Protein AF-A0A4V5N4L5-F1 (afdb_monomer_lite)

Sequence (127 aa):
MGGPNLEVFKFGMYILFPIGVMYYFGTNLDSRFAVPDFWPKEGMTHTIPFEKEDIREELERLRQRRLANRARRLELEASGVGTEVTVRQEEQERHPRPDILEQVRLVEPEKSLVAREAGKGWLGWLR

Radius of gyration: 34.21 Å; chains: 1; bounding box: 82×44×73 Å

Foldseek 3Di:
DPDPVVVVVVVCCVVCVVVVVCVVCVVPVCVVPDDPCPDPDPVNDPDDDPDPVVNVVVVVVVVVVVVVVVVVQVVCVVVVNQDPVNVVVVVCVVPPDPDPVVVPPDPDDPPPPPVVPVVPPPVVVPD

pLDDT: mean 76.45, std 12.76, range [51.75, 95.25]

Secondary structure (DSSP, 8-state):
---HHHHHHHHHHHHHHHHHHHHHHHTSHHHHH--TT-SPPGGGS-PPP-SHHHHHHHHHHHHHHHHHHHHHHHHHHHTT---HHHHHHHHHHHSPPPPHHHHT------TTSHHHHHHHHTGGGG-

Organism: NCBI:txid329885

Structure (mmCIF, N/CA/C/O backbone):
data_AF-A0A4V5N4L5-F1
#
_entry.id   AF-A0A4V5N4L5-F1
#
loop_
_atom_site.group_PDB
_atom_site.id
_atom_site.type_symbol
_atom_site.label_atom_id
_atom_site.label_alt_id
_atom_site.label_comp_id
_atom_site.label_asym_id
_atom_site.label_entity_id
_atom_site.label_seq_id
_atom_site.pdbx_PDB_ins_code
_atom_site.Cartn_x
_atom_site.Cartn_y
_atom_site.Cartn_z
_atom_site.occupancy
_atom_site.B_iso_or_equiv
_atom_site.auth_seq_id
_atom_site.auth_comp_id
_atom_site.auth_asym_id
_atom_site.auth_atom_id
_atom_site.pdbx_PDB_model_num
ATOM 1 N N . MET A 1 1 ? 43.220 0.645 -27.273 1.00 57.00 1 MET A N 1
ATOM 2 C CA . MET A 1 1 ? 42.036 1.475 -27.582 1.0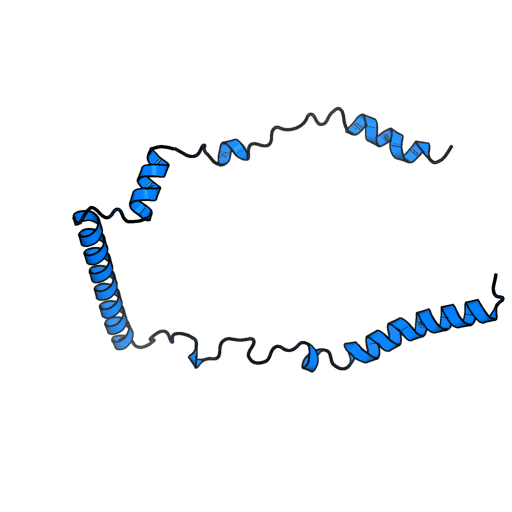0 57.00 1 MET A CA 1
ATOM 3 C C . MET A 1 1 ? 41.459 0.976 -28.894 1.00 57.00 1 MET A C 1
ATOM 5 O O . MET A 1 1 ? 42.134 1.089 -29.907 1.00 57.00 1 MET A O 1
ATOM 9 N N . GLY A 1 2 ? 40.302 0.306 -28.863 1.00 67.56 2 GLY A N 1
ATOM 10 C CA . GLY A 1 2 ? 39.626 -0.109 -30.095 1.00 67.56 2 GLY A CA 1
ATOM 11 C C . GLY A 1 2 ? 39.214 1.139 -30.868 1.00 67.56 2 GLY A C 1
ATOM 12 O O . GLY A 1 2 ? 38.668 2.051 -30.258 1.00 67.56 2 GLY A O 1
ATOM 13 N N . GLY A 1 3 ? 39.568 1.201 -32.151 1.00 80.38 3 GLY A N 1
ATOM 14 C CA . GLY A 1 3 ? 39.414 2.389 -32.992 1.00 80.38 3 GLY A CA 1
ATOM 15 C C . GLY A 1 3 ? 37.958 2.847 -33.197 1.00 80.38 3 GLY A C 1
ATOM 16 O O . GLY A 1 3 ? 37.046 2.300 -32.577 1.00 80.38 3 GLY A O 1
ATOM 17 N N . PRO A 1 4 ? 37.719 3.812 -34.103 1.00 80.19 4 PRO A N 1
ATOM 18 C CA . PRO A 1 4 ? 36.433 4.511 -34.264 1.00 80.19 4 PRO A CA 1
ATOM 19 C C . PRO A 1 4 ? 35.194 3.602 -34.390 1.00 80.19 4 PRO A C 1
ATOM 21 O O . PRO A 1 4 ? 34.110 3.959 -33.939 1.00 80.19 4 PRO A O 1
ATOM 24 N N . ASN A 1 5 ? 35.345 2.377 -34.900 1.00 82.06 5 ASN A N 1
ATOM 25 C CA . ASN A 1 5 ? 34.261 1.389 -34.975 1.00 82.06 5 ASN A CA 1
ATOM 26 C C . ASN A 1 5 ? 33.685 0.997 -33.598 1.00 82.06 5 ASN A C 1
ATOM 28 O O . ASN A 1 5 ? 32.496 0.702 -33.483 1.00 82.06 5 ASN A O 1
ATOM 32 N N . LEU A 1 6 ? 34.506 1.005 -32.542 1.00 86.31 6 LEU A N 1
ATOM 33 C CA . LEU A 1 6 ? 34.063 0.687 -31.182 1.00 86.31 6 LEU A CA 1
ATOM 34 C C . LEU A 1 6 ? 33.247 1.836 -30.569 1.00 86.31 6 LEU A C 1
ATOM 36 O O . LEU A 1 6 ? 32.329 1.597 -29.785 1.00 86.31 6 LEU A O 1
ATOM 40 N N . GLU A 1 7 ? 33.560 3.078 -30.941 1.00 87.31 7 GLU A N 1
ATOM 41 C CA . GLU A 1 7 ? 32.814 4.266 -30.516 1.00 87.31 7 GLU A CA 1
ATOM 42 C C . GLU A 1 7 ? 31.437 4.316 -31.180 1.00 87.31 7 GLU A C 1
ATOM 44 O O . GLU A 1 7 ? 30.444 4.565 -30.498 1.00 87.31 7 GLU A O 1
ATOM 49 N N . VAL A 1 8 ? 31.347 3.958 -32.464 1.00 86.69 8 VAL A N 1
ATOM 50 C CA . VAL A 1 8 ? 30.069 3.837 -33.187 1.00 86.69 8 VAL A CA 1
ATOM 51 C C . VAL A 1 8 ? 29.185 2.742 -32.584 1.00 86.69 8 VAL A C 1
ATOM 53 O O . VAL A 1 8 ? 27.986 2.951 -32.410 1.00 86.69 8 VAL A O 1
ATOM 56 N N . PHE A 1 9 ? 29.758 1.599 -32.193 1.00 89.25 9 PHE A N 1
ATOM 57 C CA . PHE A 1 9 ? 29.004 0.545 -31.508 1.00 89.25 9 PHE A CA 1
ATOM 58 C C . PHE A 1 9 ? 28.472 1.006 -30.143 1.00 89.25 9 PHE A C 1
ATOM 60 O O . PHE A 1 9 ? 27.295 0.815 -29.843 1.00 89.25 9 PHE A O 1
ATOM 67 N N . LYS A 1 10 ? 29.310 1.660 -29.326 1.00 86.50 10 LYS A N 1
ATOM 68 C CA . LYS A 1 10 ? 28.889 2.224 -28.032 1.00 86.50 10 LYS A CA 1
ATOM 69 C C . LYS A 1 10 ? 27.782 3.262 -28.197 1.00 86.50 10 LYS A C 1
ATOM 71 O O . LYS A 1 10 ? 26.803 3.228 -27.459 1.00 86.50 10 LYS A O 1
ATOM 76 N N . PHE A 1 11 ? 27.920 4.144 -29.182 1.00 89.56 11 PHE A N 1
ATOM 77 C CA . PHE A 1 11 ? 26.920 5.154 -29.505 1.00 89.56 11 PHE A CA 1
ATOM 78 C C . PHE A 1 11 ? 25.593 4.521 -29.942 1.00 89.56 11 PHE A C 1
ATOM 80 O O . PHE A 1 11 ? 24.539 4.873 -29.417 1.00 89.56 11 PHE A O 1
ATOM 87 N N . GLY A 1 12 ? 25.647 3.521 -30.827 1.00 90.81 12 GLY A N 1
ATOM 88 C CA . GLY A 1 12 ? 24.475 2.751 -31.239 1.00 90.81 12 GLY A CA 1
ATOM 89 C C . GLY A 1 12 ? 23.787 2.063 -30.061 1.00 90.81 12 GLY A C 1
ATOM 90 O O . GLY A 1 12 ? 22.571 2.156 -29.928 1.00 90.81 12 GLY A O 1
ATOM 91 N N . MET A 1 13 ? 24.552 1.451 -29.153 1.00 92.38 13 MET A N 1
ATOM 92 C CA . MET A 1 13 ? 24.015 0.836 -27.937 1.00 92.38 13 MET A CA 1
ATOM 93 C C . MET A 1 13 ? 23.353 1.857 -27.008 1.00 92.38 13 MET A C 1
ATOM 95 O O . MET A 1 13 ? 22.277 1.583 -26.487 1.00 92.38 13 MET A O 1
ATOM 99 N N . TYR A 1 14 ? 23.945 3.038 -26.821 1.00 90.88 14 TYR A N 1
ATOM 100 C CA . TYR A 1 14 ? 23.374 4.085 -25.966 1.00 90.88 14 TYR A CA 1
ATOM 101 C C . TYR A 1 14 ? 22.097 4.709 -26.522 1.00 90.88 14 TYR A C 1
ATOM 103 O O . TYR A 1 14 ? 21.301 5.214 -25.740 1.00 90.88 14 TYR A O 1
ATOM 111 N N . ILE A 1 15 ? 21.872 4.651 -27.834 1.00 91.12 15 ILE A N 1
ATOM 112 C CA . ILE A 1 15 ? 20.615 5.092 -28.450 1.00 91.12 15 ILE A CA 1
ATOM 113 C C . ILE A 1 15 ? 19.593 3.951 -28.474 1.00 91.12 15 ILE A C 1
ATOM 115 O O . ILE A 1 15 ? 18.439 4.140 -28.094 1.00 91.12 15 ILE A O 1
ATOM 119 N N . LEU A 1 16 ? 20.007 2.749 -28.882 1.00 92.44 16 LEU A N 1
ATOM 120 C CA . LEU A 1 16 ? 19.109 1.606 -29.039 1.00 92.44 16 LEU A CA 1
ATOM 121 C 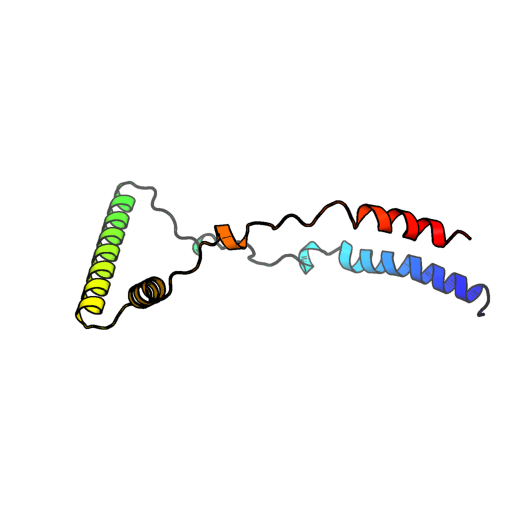C . LEU A 1 16 ? 18.602 1.076 -27.695 1.00 92.44 16 LEU A C 1
ATOM 123 O O . LEU A 1 16 ? 17.447 0.672 -27.603 1.00 92.44 16 LEU A O 1
ATOM 127 N N . PHE A 1 17 ? 19.431 1.095 -26.650 1.00 90.94 17 PHE A N 1
ATOM 128 C CA . PHE A 1 17 ? 19.056 0.618 -25.321 1.00 90.94 17 PHE A CA 1
ATOM 129 C C . PHE A 1 17 ? 17.858 1.381 -24.722 1.00 90.94 17 PHE A C 1
ATOM 131 O O . PHE A 1 17 ? 16.849 0.735 -24.436 1.00 90.94 17 PHE A O 1
ATOM 138 N N . PRO A 1 18 ? 17.881 2.723 -24.569 1.00 92.00 18 PRO A N 1
ATOM 139 C CA . PRO A 1 18 ? 16.741 3.448 -24.012 1.00 92.00 18 PRO A CA 1
ATOM 140 C C . PRO A 1 18 ? 15.504 3.376 -24.912 1.00 92.00 18 PRO A C 1
ATOM 142 O O . PRO A 1 18 ? 14.398 3.213 -24.402 1.00 92.00 18 PRO A O 1
ATOM 145 N N . ILE A 1 19 ? 15.669 3.423 -26.239 1.00 90.94 19 ILE A N 1
ATOM 146 C CA . ILE A 1 19 ? 14.545 3.313 -27.181 1.00 90.94 19 ILE A CA 1
ATOM 147 C C . ILE A 1 19 ? 13.901 1.924 -27.101 1.00 90.94 19 ILE A C 1
ATOM 149 O O . ILE A 1 19 ? 12.679 1.819 -27.059 1.00 90.94 19 ILE A O 1
ATOM 153 N N . GLY A 1 20 ? 14.700 0.858 -27.032 1.00 90.69 20 GLY A N 1
ATOM 154 C CA . GLY A 1 20 ? 14.215 -0.517 -26.927 1.00 90.69 20 GLY A CA 1
ATOM 155 C C . GLY A 1 20 ? 13.509 -0.794 -25.601 1.00 90.69 20 GLY A C 1
ATOM 156 O O . GLY A 1 20 ? 12.420 -1.365 -25.596 1.00 90.69 20 GLY A O 1
ATOM 157 N N . VAL A 1 21 ? 14.078 -0.332 -24.483 1.00 88.31 21 VAL A N 1
ATOM 158 C CA . VAL A 1 21 ? 13.445 -0.423 -23.155 1.00 88.31 21 VAL A CA 1
ATOM 159 C C . VAL A 1 21 ? 12.119 0.342 -23.144 1.00 88.31 21 VAL A C 1
ATOM 161 O O . VAL A 1 21 ? 11.109 -0.189 -22.684 1.00 88.31 21 VAL A O 1
ATOM 164 N N . MET A 1 22 ? 12.087 1.552 -23.709 1.00 87.94 22 MET A N 1
ATOM 165 C CA . MET A 1 22 ? 10.867 2.354 -23.801 1.00 87.94 22 MET A CA 1
ATOM 166 C C . MET A 1 22 ? 9.829 1.739 -24.744 1.00 87.94 22 MET A C 1
ATOM 168 O O . MET A 1 22 ? 8.644 1.796 -24.450 1.00 87.94 22 MET A O 1
ATOM 172 N N . TYR A 1 23 ? 10.232 1.114 -25.848 1.00 87.88 23 TYR A N 1
ATOM 173 C CA . TYR A 1 23 ? 9.303 0.427 -26.745 1.00 87.88 23 TYR A CA 1
ATOM 174 C C . TYR A 1 23 ? 8.691 -0.815 -26.083 1.00 87.88 23 TYR A C 1
ATOM 176 O O . TYR A 1 23 ? 7.479 -1.025 -26.158 1.00 87.88 23 TYR A O 1
ATOM 184 N N . TYR A 1 24 ? 9.516 -1.607 -25.391 1.00 84.88 24 TYR A N 1
ATOM 185 C CA . TYR A 1 24 ? 9.086 -2.834 -24.724 1.00 84.88 24 TYR A CA 1
ATOM 186 C C . TYR A 1 24 ? 8.169 -2.559 -23.528 1.00 84.88 24 TYR A C 1
ATOM 188 O O . TYR A 1 24 ? 7.112 -3.177 -23.411 1.00 84.88 24 TYR A O 1
ATOM 196 N N . PHE A 1 25 ? 8.546 -1.622 -22.653 1.00 82.56 25 PHE A N 1
ATOM 197 C CA . PHE A 1 25 ? 7.747 -1.307 -21.469 1.00 82.56 25 PHE A CA 1
ATOM 198 C C . PHE A 1 25 ? 6.698 -0.223 -21.723 1.00 82.56 25 PHE A C 1
ATOM 200 O O . PHE A 1 25 ? 5.600 -0.332 -21.200 1.00 82.56 25 PHE A O 1
ATOM 207 N N . GLY A 1 26 ? 6.984 0.796 -22.532 1.00 79.75 26 GLY A N 1
ATOM 208 C CA . GLY A 1 26 ? 6.134 1.983 -22.683 1.00 79.75 26 GLY A CA 1
ATOM 209 C C . GLY A 1 26 ? 4.869 1.786 -23.517 1.00 79.75 26 GLY A C 1
ATOM 210 O O . GLY A 1 26 ? 3.903 2.513 -23.316 1.00 79.75 26 GLY A O 1
ATOM 211 N N . THR A 1 27 ? 4.824 0.801 -24.417 1.00 78.69 27 THR A N 1
ATOM 212 C CA . THR A 1 27 ? 3.628 0.548 -25.250 1.00 78.69 27 THR A CA 1
ATOM 213 C C . THR A 1 27 ? 2.576 -0.315 -24.553 1.00 78.69 27 THR A C 1
ATOM 215 O O . THR A 1 27 ? 1.440 -0.382 -25.015 1.00 78.69 27 THR A O 1
ATOM 218 N N . ASN A 1 28 ? 2.931 -0.974 -23.443 1.00 74.69 28 ASN A N 1
ATOM 219 C CA . ASN A 1 28 ? 2.068 -1.949 -22.782 1.00 74.69 28 ASN A CA 1
ATOM 220 C C . ASN A 1 28 ? 2.174 -1.897 -21.246 1.00 74.69 28 ASN A C 1
ATOM 222 O O . ASN A 1 28 ? 2.259 -2.923 -20.572 1.00 74.69 28 ASN A O 1
ATOM 226 N N . LEU A 1 29 ? 2.205 -0.683 -20.688 1.00 74.00 29 LEU A N 1
ATOM 227 C CA . LEU A 1 29 ? 2.223 -0.479 -19.237 1.00 74.00 29 LEU A CA 1
ATOM 228 C C . LEU A 1 29 ? 0.906 -0.932 -18.597 1.00 74.00 29 LEU A C 1
ATOM 230 O O . LEU A 1 29 ? 0.921 -1.606 -17.573 1.00 74.00 29 LEU A O 1
ATOM 234 N N .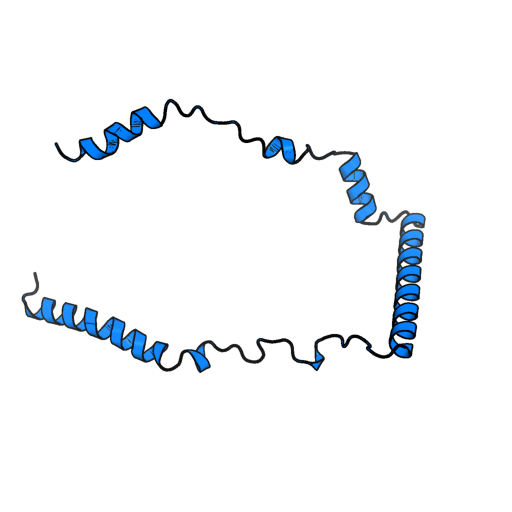 ASP A 1 30 ? -0.221 -0.599 -19.224 1.00 73.12 30 ASP A N 1
ATOM 235 C CA . ASP A 1 30 ? -1.545 -0.790 -18.634 1.00 73.12 30 ASP A CA 1
ATOM 236 C C . ASP A 1 30 ? -1.857 -2.274 -18.391 1.00 73.12 30 ASP A C 1
ATOM 238 O O . ASP A 1 30 ? -2.126 -2.665 -17.264 1.00 73.12 30 ASP A O 1
ATOM 242 N N . SER A 1 31 ? -1.676 -3.161 -19.379 1.00 76.12 31 SER A N 1
ATOM 243 C CA . SER A 1 31 ? -1.963 -4.593 -19.159 1.00 76.12 31 SER A CA 1
ATOM 244 C C . SER A 1 31 ? -0.930 -5.315 -18.282 1.00 76.12 31 SER A C 1
ATOM 246 O O . SER A 1 31 ? -1.225 -6.372 -17.725 1.00 76.12 31 SER A O 1
ATOM 248 N N . ARG A 1 32 ? 0.293 -4.777 -18.165 1.00 73.56 32 ARG A N 1
ATOM 249 C CA . ARG A 1 32 ? 1.378 -5.385 -17.376 1.00 73.56 32 ARG A CA 1
ATOM 250 C C . ARG A 1 32 ? 1.365 -4.948 -15.915 1.00 73.56 32 ARG A C 1
ATOM 252 O O . ARG A 1 32 ? 1.817 -5.716 -15.070 1.00 73.56 32 ARG A O 1
ATOM 259 N N . PHE A 1 33 ? 0.887 -3.738 -15.634 1.00 74.88 33 PHE A N 1
ATOM 260 C CA . PHE A 1 33 ? 0.897 -3.138 -14.299 1.00 74.88 33 PHE A CA 1
ATOM 261 C C . PHE A 1 33 ? -0.501 -2.910 -13.711 1.00 74.88 33 PHE A C 1
ATOM 263 O O . PHE A 1 33 ? -0.596 -2.597 -12.524 1.00 74.88 33 PHE A O 1
ATOM 270 N N . ALA A 1 34 ? -1.585 -3.092 -14.474 1.00 81.44 34 ALA A N 1
ATOM 271 C CA . ALA A 1 34 ? -2.925 -3.100 -13.902 1.00 81.44 34 ALA A CA 1
ATOM 272 C C . ALA A 1 34 ? -3.109 -4.333 -13.012 1.00 81.44 34 ALA A C 1
ATOM 274 O O . ALA A 1 34 ? -2.940 -5.477 -13.438 1.00 81.44 34 ALA A O 1
ATOM 275 N N . VAL A 1 35 ? -3.484 -4.089 -11.761 1.00 82.75 35 VAL A N 1
ATOM 276 C CA . VAL A 1 35 ? -3.894 -5.144 -10.839 1.00 82.75 35 VAL A CA 1
ATOM 277 C C . VAL A 1 35 ? -5.380 -5.417 -11.090 1.00 82.75 35 VAL A C 1
ATOM 279 O O . VAL A 1 35 ? -6.197 -4.519 -10.858 1.00 82.75 35 VAL A O 1
ATOM 282 N N . PRO A 1 36 ? -5.761 -6.616 -11.572 1.00 80.69 36 PRO A N 1
ATOM 283 C CA . PRO A 1 36 ? -7.170 -6.967 -11.681 1.00 80.69 36 PRO A CA 1
ATOM 284 C C . PRO A 1 36 ? -7.794 -6.961 -10.283 1.00 80.69 36 PRO A C 1
ATOM 286 O O . PRO A 1 36 ? -7.177 -7.426 -9.327 1.00 80.69 36 PRO A O 1
ATOM 289 N N . ASP A 1 37 ? -9.010 -6.424 -10.168 1.00 75.62 37 ASP A N 1
ATOM 290 C CA . ASP A 1 37 ? -9.738 -6.308 -8.898 1.00 75.62 37 ASP A CA 1
ATOM 291 C C . ASP A 1 37 ? -9.017 -5.470 -7.817 1.00 75.62 37 ASP A C 1
ATOM 293 O O . ASP A 1 37 ? -9.125 -5.757 -6.626 1.00 75.62 37 ASP A O 1
ATOM 297 N N . PHE A 1 38 ? -8.295 -4.412 -8.214 1.00 81.44 38 PHE A N 1
ATOM 298 C CA . PHE A 1 38 ? -7.633 -3.500 -7.268 1.00 81.44 38 PHE A CA 1
ATOM 299 C C . PHE A 1 38 ? -8.595 -2.908 -6.221 1.00 81.44 38 PHE A C 1
ATOM 301 O O . PHE A 1 38 ? -8.239 -2.769 -5.052 1.00 81.44 38 PHE A O 1
ATOM 308 N N . TRP A 1 39 ? -9.816 -2.560 -6.634 1.00 81.75 39 TRP A N 1
ATOM 309 C CA . TRP A 1 39 ? -10.829 -2.021 -5.732 1.00 81.75 39 TRP A CA 1
ATOM 310 C C . TRP A 1 39 ? -11.667 -3.146 -5.112 1.00 81.75 39 TRP A C 1
ATOM 312 O O . TRP A 1 39 ? -12.068 -4.068 -5.829 1.00 81.75 39 TRP A O 1
ATOM 322 N N . PRO A 1 40 ? -11.985 -3.069 -3.804 1.00 81.25 40 PRO A N 1
ATOM 323 C CA . PRO A 1 40 ? -12.928 -3.986 -3.180 1.00 81.25 40 PRO A CA 1
ATOM 324 C C . PRO A 1 40 ? -14.235 -4.006 -3.972 1.00 81.25 40 PRO A C 1
ATOM 326 O O . PRO A 1 40 ? -14.838 -2.963 -4.222 1.00 81.25 40 PRO A O 1
ATOM 329 N N . LYS A 1 41 ? -14.663 -5.201 -4.384 1.00 79.56 41 LYS A N 1
ATOM 330 C CA . LYS A 1 41 ? -15.919 -5.393 -5.119 1.00 79.56 41 LYS A CA 1
ATOM 331 C C . LYS A 1 41 ? -17.085 -4.886 -4.271 1.00 79.56 41 LYS A C 1
ATOM 333 O O . LYS A 1 41 ? -17.050 -5.009 -3.048 1.00 79.56 41 LYS A O 1
ATOM 338 N N . GLU A 1 42 ? -18.132 -4.370 -4.908 1.00 70.06 42 GLU A N 1
ATOM 339 C CA . GLU A 1 42 ? -19.280 -3.751 -4.223 1.00 70.06 42 GLU A CA 1
ATOM 340 C C . GLU A 1 42 ? -19.909 -4.664 -3.149 1.00 70.06 42 GLU A C 1
ATOM 342 O O . GLU A 1 42 ? -20.304 -4.185 -2.092 1.00 70.06 42 GLU A O 1
ATOM 347 N N . GLY A 1 43 ? -19.893 -5.988 -3.354 1.00 71.56 43 GLY A N 1
ATOM 348 C CA . GLY A 1 43 ? -20.386 -6.979 -2.384 1.00 71.56 43 GLY A CA 1
ATOM 349 C C . GLY A 1 43 ? -19.452 -7.307 -1.207 1.00 71.56 43 GLY A C 1
ATOM 350 O O . GLY A 1 43 ? -19.841 -8.071 -0.329 1.00 71.56 43 GLY A O 1
ATOM 351 N N . MET A 1 44 ? -18.228 -6.770 -1.177 1.00 67.44 44 MET A N 1
ATOM 352 C CA . MET A 1 44 ? -17.271 -6.938 -0.068 1.00 67.44 44 MET A CA 1
ATOM 353 C C . MET A 1 44 ? -17.373 -5.811 0.966 1.00 67.44 44 MET A C 1
ATOM 355 O O . MET A 1 44 ? -16.764 -5.891 2.034 1.00 67.44 44 MET A O 1
ATOM 359 N N . THR A 1 45 ? -18.128 -4.756 0.656 1.00 70.62 45 THR A N 1
ATOM 360 C CA . THR A 1 45 ? -18.345 -3.632 1.564 1.00 70.62 45 THR A CA 1
ATOM 361 C C . THR A 1 45 ? -19.645 -3.850 2.324 1.00 70.62 45 THR A C 1
ATOM 363 O O . THR A 1 45 ? -20.675 -4.161 1.733 1.00 70.62 45 THR A O 1
ATOM 366 N N . HIS A 1 46 ? -19.620 -3.666 3.644 1.00 72.25 46 HIS A N 1
ATOM 367 C CA . HIS A 1 46 ? -20.851 -3.630 4.428 1.00 72.25 46 HIS A CA 1
ATOM 368 C C . HIS A 1 46 ? -21.736 -2.477 3.941 1.00 72.25 46 HIS A C 1
ATOM 370 O O . HIS A 1 46 ? -21.362 -1.311 4.065 1.00 72.25 46 HIS A O 1
ATOM 376 N N . THR A 1 47 ? -22.907 -2.798 3.392 1.00 72.06 47 THR A N 1
ATOM 377 C CA . THR A 1 47 ? -23.906 -1.795 3.024 1.00 72.06 47 THR A CA 1
ATOM 378 C C . THR A 1 47 ? -24.459 -1.165 4.297 1.00 72.06 47 THR A C 1
ATOM 380 O O . THR A 1 47 ? -24.915 -1.863 5.202 1.00 72.06 47 THR A O 1
ATOM 383 N N . ILE A 1 48 ? -24.384 0.159 4.387 1.00 79.19 48 ILE A N 1
ATOM 384 C CA . ILE A 1 48 ? -24.965 0.900 5.504 1.00 79.19 48 ILE A CA 1
ATOM 385 C C . ILE A 1 48 ? -26.488 0.910 5.298 1.00 79.19 48 ILE A C 1
ATOM 387 O O . ILE A 1 48 ? -26.922 1.243 4.195 1.00 79.19 48 ILE A O 1
ATOM 391 N N . PRO A 1 49 ? -27.305 0.539 6.303 1.00 80.19 49 PRO A N 1
ATOM 392 C CA . PRO A 1 49 ? -28.755 0.634 6.183 1.00 80.19 49 PRO A CA 1
ATOM 393 C C . PRO A 1 49 ? -29.165 2.105 6.047 1.00 80.19 49 PRO A C 1
ATOM 395 O O . PRO A 1 49 ? -28.730 2.947 6.836 1.00 80.19 49 PRO A O 1
ATOM 398 N N . PHE A 1 50 ? -29.982 2.416 5.041 1.00 81.38 50 PHE A N 1
ATOM 399 C CA . PHE A 1 50 ? -30.460 3.779 4.776 1.00 81.38 50 PHE A CA 1
ATOM 400 C C . PHE A 1 50 ? -31.882 4.018 5.300 1.00 81.38 50 PHE A C 1
ATOM 402 O O . PHE A 1 50 ? -32.217 5.152 5.645 1.00 81.38 50 PHE A O 1
ATOM 409 N N . GLU A 1 51 ? -32.692 2.963 5.415 1.00 89.81 51 GLU A N 1
ATOM 410 C CA . GLU A 1 51 ? -34.059 3.043 5.929 1.00 89.81 51 GLU A CA 1
ATOM 411 C C . GLU A 1 51 ? -34.086 3.137 7.458 1.00 89.81 51 GLU A C 1
ATOM 413 O O . GLU A 1 51 ? -33.258 2.563 8.173 1.00 89.81 51 GLU A O 1
ATOM 418 N N . LYS A 1 52 ? -35.056 3.881 7.993 1.00 88.00 52 LYS A N 1
ATOM 419 C CA . LYS A 1 52 ? -35.130 4.193 9.427 1.00 88.00 52 LYS A CA 1
ATOM 420 C C . LYS A 1 52 ? -35.373 2.947 10.281 1.00 88.00 52 LYS A C 1
ATOM 422 O O . LYS A 1 52 ? -34.862 2.861 11.399 1.00 88.00 52 LYS A O 1
ATOM 427 N N . GLU A 1 53 ? -36.174 2.019 9.780 1.00 88.94 53 GLU A N 1
ATOM 428 C CA . GLU A 1 53 ? -36.506 0.750 10.420 1.00 88.94 53 GLU A CA 1
ATOM 429 C C . GLU A 1 53 ? -35.259 -0.140 10.521 1.00 88.94 53 GLU A C 1
ATOM 431 O O . GLU A 1 53 ? -34.898 -0.546 11.628 1.00 88.94 53 GLU A O 1
ATOM 436 N N . ASP A 1 54 ? -34.532 -0.312 9.415 1.00 85.75 54 ASP A N 1
ATOM 437 C CA . ASP A 1 54 ? -33.289 -1.091 9.347 1.00 85.75 54 ASP A CA 1
ATOM 438 C C . ASP A 1 54 ? -32.202 -0.513 10.267 1.00 85.75 54 ASP A C 1
ATOM 440 O O . ASP A 1 54 ? -31.499 -1.241 10.972 1.00 85.75 54 ASP A O 1
ATOM 444 N N . ILE A 1 55 ? -32.090 0.820 10.329 1.00 89.19 55 ILE A N 1
ATOM 445 C CA . ILE A 1 55 ? -31.160 1.505 11.239 1.00 89.19 55 ILE A CA 1
ATOM 446 C C . ILE A 1 55 ? -31.485 1.177 12.699 1.00 89.19 55 ILE A C 1
ATOM 448 O O . ILE A 1 55 ? -30.574 1.010 13.514 1.00 89.19 55 ILE A O 1
ATOM 452 N N . ARG A 1 56 ? -32.770 1.105 13.066 1.00 92.06 56 ARG A N 1
ATOM 453 C CA . ARG A 1 56 ? -33.179 0.785 14.441 1.00 92.06 56 ARG A CA 1
ATOM 454 C C . ARG A 1 56 ? -32.850 -0.657 14.797 1.00 92.06 56 ARG A C 1
ATOM 456 O O . ARG A 1 56 ? -32.312 -0.878 15.881 1.00 92.06 56 ARG A O 1
ATOM 463 N N . GLU A 1 57 ? -33.130 -1.596 13.902 1.00 91.94 57 GLU A N 1
ATOM 464 C CA . GLU A 1 57 ? -32.810 -3.011 14.097 1.00 91.94 57 GLU A CA 1
ATOM 465 C C . GLU A 1 57 ? -31.297 -3.218 14.253 1.00 91.94 57 GLU A C 1
ATOM 467 O O . GLU A 1 57 ? -30.835 -3.821 15.227 1.00 91.94 57 GLU A O 1
ATOM 472 N N . GLU A 1 58 ? -30.502 -2.622 13.364 1.00 89.00 58 GLU A N 1
ATOM 473 C CA . GLU A 1 58 ? -29.044 -2.705 13.422 1.00 89.00 58 GLU A CA 1
ATOM 474 C C . GLU A 1 58 ? -28.493 -2.036 14.695 1.00 89.00 58 GLU A C 1
ATOM 476 O O . GLU A 1 58 ? -27.570 -2.546 15.338 1.00 89.00 58 GLU A O 1
ATOM 481 N N . LEU A 1 59 ? -29.096 -0.930 15.143 1.00 91.00 59 LEU A N 1
ATOM 482 C CA . LEU A 1 59 ? -28.732 -0.274 16.400 1.00 91.00 59 LEU A CA 1
ATOM 483 C C . LEU A 1 59 ? -29.040 -1.150 17.622 1.00 91.00 59 LEU A C 1
ATOM 485 O O . LEU A 1 59 ? -28.245 -1.190 18.566 1.00 91.00 59 LEU A O 1
ATOM 489 N N . GLU A 1 60 ? -30.171 -1.850 17.626 1.00 93.88 60 GLU A N 1
ATOM 490 C CA . GLU A 1 60 ? -30.528 -2.810 18.673 1.00 93.88 60 GLU A CA 1
ATOM 491 C C . GLU A 1 60 ? -29.556 -3.996 18.689 1.00 93.88 60 GLU A C 1
ATOM 493 O O . GLU A 1 60 ? -29.009 -4.317 19.753 1.00 93.88 60 GLU A O 1
ATOM 498 N N . ARG A 1 61 ? -29.220 -4.551 17.519 1.00 92.62 61 ARG A N 1
ATOM 499 C CA . ARG A 1 61 ? -28.194 -5.593 17.353 1.00 92.62 61 ARG A CA 1
ATOM 500 C C . ARG A 1 61 ? -26.839 -5.152 17.915 1.00 92.62 61 ARG A C 1
ATOM 502 O O . ARG A 1 61 ? -26.190 -5.888 18.667 1.00 92.62 61 ARG A O 1
ATOM 509 N N . LEU A 1 62 ? -26.410 -3.926 17.611 1.00 91.69 62 LEU A N 1
ATOM 510 C CA . LEU A 1 62 ? -25.153 -3.360 18.112 1.00 91.69 62 LEU A CA 1
ATOM 511 C C . LEU A 1 62 ? -25.181 -3.115 19.627 1.00 91.69 62 LEU A C 1
ATOM 513 O O . LEU A 1 62 ? -24.173 -3.353 20.302 1.00 91.69 62 LEU A O 1
ATOM 517 N N . ARG A 1 63 ? -26.313 -2.673 20.189 1.00 94.19 63 ARG A N 1
ATOM 518 C CA . ARG A 1 63 ? -26.486 -2.524 21.645 1.00 94.19 63 ARG A CA 1
ATOM 519 C C . ARG A 1 63 ? -26.379 -3.868 22.355 1.00 94.19 63 ARG A C 1
ATOM 521 O O . ARG A 1 63 ? -25.631 -3.967 23.327 1.00 94.19 63 ARG A O 1
ATOM 528 N N . GLN A 1 64 ? -27.051 -4.901 21.851 1.00 95.25 64 GLN A N 1
ATOM 529 C CA . GLN A 1 64 ? -26.969 -6.256 22.401 1.00 95.25 64 GLN A CA 1
ATOM 530 C C . GLN A 1 64 ? -25.534 -6.789 22.352 1.00 95.25 64 GLN A C 1
ATOM 532 O O . GLN A 1 64 ? -25.017 -7.253 23.368 1.00 95.25 64 GLN A O 1
ATOM 537 N N . ARG A 1 65 ? -24.839 -6.626 21.218 1.00 94.06 65 ARG A N 1
ATOM 538 C CA . ARG A 1 65 ? -23.427 -7.020 21.081 1.00 94.06 65 ARG A CA 1
ATOM 539 C C . ARG A 1 65 ? -22.523 -6.294 22.079 1.00 94.06 65 ARG A C 1
ATOM 541 O O . ARG A 1 65 ? -21.631 -6.910 22.660 1.00 94.06 65 ARG A O 1
ATOM 548 N N . ARG A 1 66 ? -22.749 -4.996 22.312 1.00 94.31 66 ARG A N 1
ATOM 549 C CA . ARG A 1 66 ? -22.013 -4.216 23.323 1.00 94.31 66 ARG A CA 1
ATOM 550 C C . ARG A 1 66 ? -22.259 -4.727 24.738 1.00 94.31 66 ARG A C 1
ATOM 552 O O . ARG A 1 66 ? -21.297 -4.872 25.488 1.00 94.31 66 ARG A O 1
ATOM 559 N N . LEU A 1 67 ? -23.512 -5.004 25.097 1.00 95.12 67 LEU A N 1
ATOM 560 C CA . LEU A 1 67 ? -23.864 -5.539 26.413 1.00 95.12 67 LEU A CA 1
ATOM 561 C C . LEU A 1 67 ? -23.263 -6.932 26.630 1.00 95.12 67 LEU A C 1
ATOM 563 O O . LEU A 1 67 ? -22.653 -7.154 27.670 1.00 95.12 67 LEU A O 1
ATOM 567 N N . ALA A 1 68 ? -23.336 -7.818 25.634 1.00 94.12 68 ALA A N 1
ATOM 568 C CA . ALA A 1 68 ? -22.733 -9.149 25.690 1.00 94.12 68 ALA A CA 1
ATOM 569 C C . ALA A 1 68 ? -21.205 -9.084 25.848 1.00 94.12 68 ALA A C 1
ATOM 571 O O . ALA A 1 68 ? -20.638 -9.750 26.709 1.00 94.12 68 ALA A O 1
ATOM 572 N N . ASN A 1 69 ? -20.530 -8.226 25.076 1.00 92.12 69 ASN A N 1
ATOM 573 C CA . ASN A 1 69 ? -19.088 -8.018 25.215 1.00 92.12 69 ASN A CA 1
ATOM 574 C C . ASN A 1 69 ? -18.721 -7.454 26.593 1.00 92.12 69 ASN A C 1
ATOM 576 O O . ASN A 1 69 ? -17.706 -7.845 27.163 1.00 92.12 69 ASN A O 1
ATOM 580 N N . ARG A 1 70 ? -19.533 -6.539 27.139 1.00 90.88 70 ARG A N 1
ATOM 581 C CA . ARG A 1 70 ? -19.329 -6.000 28.488 1.00 90.88 70 ARG A CA 1
ATOM 582 C C . ARG A 1 70 ? -19.517 -7.075 29.556 1.00 90.88 70 ARG A C 1
ATOM 584 O O . ARG A 1 70 ? -18.674 -7.166 30.438 1.00 90.88 70 ARG A O 1
ATOM 591 N N . ALA A 1 71 ? -20.572 -7.881 29.464 1.00 92.50 71 ALA A N 1
ATOM 592 C CA . ALA A 1 71 ? -20.811 -8.994 30.379 1.00 92.50 71 ALA A CA 1
ATOM 593 C C . ALA A 1 71 ? -19.640 -9.984 30.347 1.00 92.50 71 ALA A C 1
ATOM 595 O O . ALA A 1 71 ? -19.059 -10.265 31.388 1.00 92.50 71 ALA A O 1
ATOM 596 N N . ARG A 1 72 ? -19.191 -10.380 29.148 1.00 89.44 72 ARG A N 1
ATOM 597 C CA . ARG A 1 72 ? -18.026 -11.256 28.970 1.00 89.44 72 ARG A CA 1
ATOM 598 C C . ARG A 1 72 ? -16.753 -10.681 29.595 1.00 89.44 72 ARG A C 1
ATOM 600 O O . ARG A 1 72 ? -15.977 -11.424 30.179 1.00 89.44 72 ARG A O 1
ATOM 607 N N . ARG A 1 73 ? -16.521 -9.369 29.478 1.00 86.44 73 ARG A N 1
ATOM 608 C CA . ARG A 1 73 ? -15.381 -8.705 30.134 1.00 86.44 73 ARG A CA 1
ATOM 609 C C . ARG A 1 73 ? -15.480 -8.780 31.656 1.00 86.44 73 ARG A C 1
ATOM 611 O O . ARG A 1 73 ? -14.509 -9.166 32.289 1.00 86.44 73 ARG A O 1
ATOM 618 N N . LEU A 1 74 ? -16.649 -8.476 32.219 1.00 88.88 74 LEU A N 1
ATOM 619 C CA . LEU A 1 74 ? -16.880 -8.536 33.666 1.00 88.88 74 LEU A CA 1
ATOM 620 C C . LEU A 1 74 ? -16.762 -9.965 34.215 1.00 88.88 74 LEU A C 1
ATOM 622 O O . LEU A 1 74 ? -16.227 -10.154 35.299 1.00 88.88 74 LEU A O 1
ATOM 626 N N . GLU A 1 75 ? -17.225 -10.973 33.472 1.00 88.50 75 GLU A N 1
ATOM 627 C CA . GLU A 1 75 ? -17.063 -12.388 33.831 1.00 88.50 75 GLU A CA 1
ATOM 628 C C . GLU A 1 75 ? -15.589 -12.809 33.840 1.00 88.50 75 GLU A C 1
ATOM 630 O O . GLU A 1 75 ? -15.150 -13.478 34.773 1.00 88.50 75 GLU A O 1
ATOM 635 N N . LEU A 1 76 ? -14.807 -12.387 32.839 1.00 85.94 76 LEU A N 1
ATOM 636 C CA . LEU A 1 76 ? -13.366 -12.653 32.790 1.00 85.94 76 LEU A CA 1
ATOM 637 C C . LEU A 1 76 ? -12.638 -11.983 33.964 1.00 85.94 76 LEU A C 1
ATOM 639 O O . LEU A 1 76 ? -11.877 -12.651 34.664 1.00 85.94 76 LEU A O 1
ATOM 643 N N . GLU A 1 77 ? -12.950 -10.714 34.235 1.00 81.62 77 GLU A N 1
ATOM 644 C CA . GLU A 1 77 ? -12.434 -9.962 35.387 1.00 81.62 77 GLU A CA 1
ATOM 645 C C . GLU A 1 77 ? -12.808 -10.645 36.720 1.00 81.62 77 GLU A C 1
ATOM 647 O O . GLU A 1 77 ? -11.951 -10.814 37.586 1.00 81.62 77 GLU A O 1
ATOM 652 N N . ALA A 1 78 ? -14.048 -11.129 36.868 1.00 83.94 78 ALA A N 1
ATOM 653 C CA . ALA A 1 78 ? -14.508 -11.850 38.059 1.00 83.94 78 ALA A CA 1
ATOM 654 C C . ALA A 1 78 ? -13.871 -13.241 38.215 1.00 83.94 78 ALA A C 1
ATOM 656 O O . ALA A 1 78 ? -13.660 -13.700 39.335 1.00 83.94 78 ALA A O 1
ATOM 657 N N . SER A 1 79 ? -13.537 -13.911 37.108 1.00 82.88 79 SER A N 1
ATOM 658 C CA . SER A 1 79 ? -12.844 -15.207 37.114 1.00 82.88 79 SER A CA 1
ATOM 659 C C . SER A 1 79 ? -11.346 -15.110 37.443 1.00 82.88 79 SER A C 1
ATOM 661 O O . SER A 1 79 ? -10.657 -16.128 37.471 1.00 82.88 79 SER A O 1
ATOM 663 N N . GLY A 1 80 ? -10.827 -13.900 37.690 1.00 71.94 80 GLY A N 1
ATOM 664 C CA . GLY A 1 80 ? -9.417 -13.660 38.007 1.00 71.94 80 GLY A CA 1
ATOM 665 C C . GLY A 1 80 ? -8.481 -13.778 36.801 1.00 71.94 80 GLY A C 1
ATOM 666 O O . GLY A 1 80 ? -7.265 -13.674 36.952 1.00 71.94 80 GLY A O 1
ATOM 667 N N . VAL A 1 81 ? -9.027 -13.967 35.596 1.00 72.06 81 VAL A N 1
ATOM 668 C CA . VAL A 1 81 ? -8.269 -13.911 34.347 1.00 72.06 81 VAL A CA 1
ATOM 669 C C . VAL A 1 81 ? -8.195 -12.447 33.931 1.00 72.06 81 VAL A C 1
ATOM 671 O O . VAL A 1 81 ? -9.089 -11.924 33.262 1.00 72.06 81 VAL A O 1
ATOM 674 N N . GLY A 1 82 ? -7.132 -11.767 34.365 1.00 62.81 82 GLY A N 1
ATOM 675 C CA . GLY A 1 82 ? -6.837 -10.404 33.932 1.00 62.81 82 GLY A CA 1
ATOM 676 C C . GLY A 1 82 ? -6.876 -10.322 32.405 1.00 62.81 82 GLY A C 1
ATOM 677 O O . GLY A 1 82 ? -6.207 -11.086 31.710 1.00 62.81 82 GLY A O 1
ATOM 678 N N . THR A 1 83 ? -7.689 -9.416 31.865 1.00 64.19 83 THR A N 1
ATOM 679 C CA . THR A 1 83 ? -7.684 -9.143 30.424 1.00 64.19 83 THR A CA 1
ATOM 680 C C . THR A 1 83 ? -6.332 -8.514 30.070 1.00 64.19 83 THR A C 1
ATOM 682 O O . THR A 1 83 ? -5.807 -7.729 30.850 1.00 64.19 83 THR A O 1
ATOM 685 N N . GLU A 1 84 ? -5.762 -8.778 28.891 1.00 65.88 84 GLU A N 1
ATOM 686 C CA . GLU A 1 84 ? -4.459 -8.202 28.486 1.00 65.88 84 GLU A CA 1
ATOM 687 C C . GLU A 1 84 ? -4.374 -6.674 28.681 1.00 65.88 84 GLU A C 1
ATOM 689 O O . GLU A 1 84 ? -3.312 -6.135 28.975 1.00 65.88 84 GLU A O 1
ATOM 694 N N . VAL A 1 85 ? -5.506 -5.971 28.552 1.00 66.75 85 VAL A N 1
ATOM 695 C CA . VAL A 1 85 ? -5.625 -4.526 28.792 1.00 66.75 85 VAL A CA 1
ATOM 696 C C . VAL A 1 85 ? -5.491 -4.167 30.272 1.00 66.75 85 VAL A C 1
ATOM 698 O O . VAL A 1 85 ? -4.793 -3.207 30.576 1.00 66.75 85 VAL A O 1
ATOM 701 N N . THR A 1 86 ? -6.121 -4.915 31.185 1.00 68.56 86 THR A N 1
ATOM 702 C CA . THR A 1 86 ? -5.998 -4.665 32.631 1.00 68.56 86 THR A CA 1
ATOM 703 C C . THR A 1 86 ? -4.590 -5.008 33.107 1.00 68.56 86 THR A C 1
ATOM 705 O O . THR A 1 86 ? -3.988 -4.215 33.817 1.00 68.56 86 THR A O 1
ATOM 708 N N . VAL A 1 87 ? -4.007 -6.103 32.605 1.00 68.44 87 VAL A N 1
ATOM 709 C CA . VAL A 1 87 ? -2.611 -6.481 32.887 1.00 68.44 87 VAL A CA 1
ATOM 710 C C . VAL A 1 87 ? -1.635 -5.419 32.370 1.00 68.44 87 VAL A C 1
ATOM 712 O O . VAL A 1 87 ? -0.762 -4.975 33.108 1.00 68.44 87 VAL A O 1
ATOM 715 N N . ARG A 1 88 ? -1.808 -4.941 31.129 1.00 70.44 88 ARG A N 1
ATOM 716 C CA . ARG A 1 88 ? -0.979 -3.866 30.559 1.00 70.44 88 ARG A CA 1
ATOM 717 C C . ARG A 1 88 ? -1.127 -2.557 31.332 1.00 70.44 88 ARG A C 1
ATOM 719 O O . ARG A 1 88 ? -0.146 -1.838 31.480 1.00 70.44 88 ARG A O 1
ATOM 726 N N . GLN A 1 89 ? -2.333 -2.232 31.792 1.00 69.12 89 GLN A N 1
ATOM 727 C CA . GLN A 1 89 ? -2.584 -1.028 32.578 1.00 69.12 89 GLN A CA 1
ATOM 728 C C . GLN A 1 89 ? -1.900 -1.116 33.950 1.00 69.12 89 GLN A C 1
ATOM 730 O O . GLN A 1 89 ? -1.181 -0.191 34.312 1.00 69.12 89 GLN A O 1
ATOM 735 N N . GLU A 1 90 ? -2.010 -2.250 34.646 1.00 71.06 90 GLU A N 1
ATOM 736 C CA . GLU A 1 90 ? -1.289 -2.524 35.899 1.00 71.06 90 GLU A CA 1
ATOM 737 C C . GLU A 1 90 ? 0.241 -2.492 35.711 1.00 71.06 90 GLU A C 1
ATOM 739 O O . GLU A 1 90 ? 0.971 -1.941 36.535 1.00 71.06 90 GLU A O 1
ATOM 744 N N . GLU A 1 91 ? 0.762 -3.047 34.612 1.00 72.19 91 GLU A N 1
ATOM 745 C CA . GLU A 1 91 ? 2.188 -2.967 34.261 1.00 72.19 91 GLU A CA 1
ATOM 746 C C . GLU A 1 91 ? 2.645 -1.532 33.984 1.00 72.19 91 GLU A C 1
ATOM 748 O O . GLU A 1 91 ? 3.751 -1.153 34.369 1.00 72.19 91 GLU A O 1
ATOM 753 N N . GLN A 1 92 ? 1.798 -0.728 33.344 1.00 71.81 92 GLN A N 1
ATOM 754 C CA . GLN A 1 92 ? 2.078 0.666 33.011 1.00 71.81 92 GLN A CA 1
ATOM 755 C C . GLN A 1 92 ? 1.958 1.595 34.229 1.00 71.81 92 GLN A C 1
ATOM 757 O O . GLN A 1 92 ? 2.686 2.580 34.309 1.00 71.81 92 GLN A O 1
ATOM 762 N N . GLU A 1 93 ? 1.108 1.260 35.203 1.00 70.88 93 GLU A N 1
ATOM 763 C CA . GLU A 1 93 ? 1.064 1.900 36.524 1.00 70.88 93 GLU A CA 1
ATOM 764 C C . GLU A 1 93 ? 2.294 1.538 37.371 1.00 70.88 93 GLU A C 1
ATOM 766 O O . GLU A 1 93 ? 2.849 2.402 38.049 1.00 70.88 93 GLU A O 1
ATOM 771 N N . ARG A 1 94 ? 2.779 0.287 37.292 1.00 74.44 94 ARG A N 1
ATOM 772 C CA . ARG A 1 94 ? 4.039 -0.134 37.939 1.00 74.44 94 ARG A CA 1
ATOM 773 C C . ARG A 1 94 ? 5.279 0.492 37.302 1.00 74.44 94 ARG A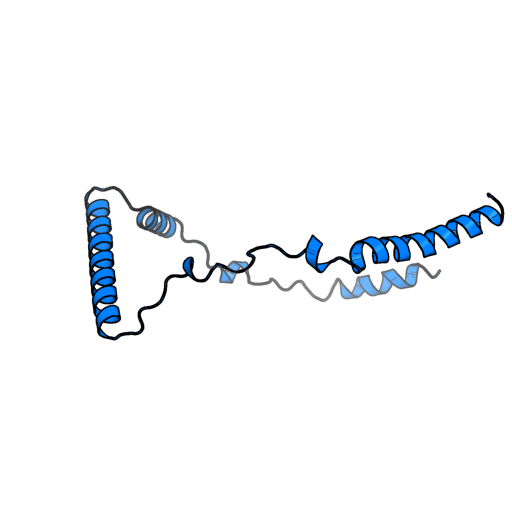 C 1
ATOM 775 O O . ARG A 1 94 ? 6.247 0.779 38.004 1.00 74.44 94 ARG A O 1
ATOM 782 N N . HIS A 1 95 ? 5.258 0.693 35.988 1.00 75.25 95 HI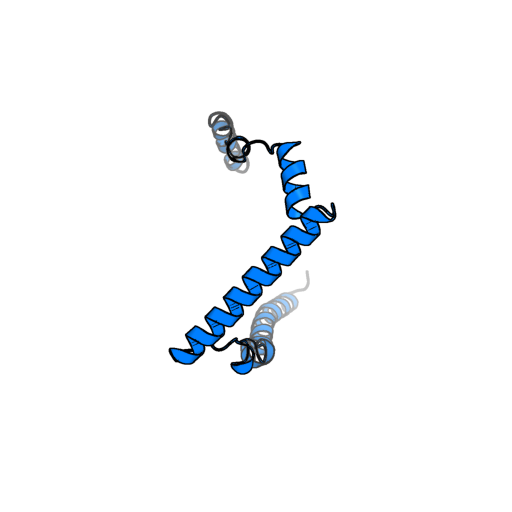S A N 1
ATOM 783 C CA . HIS A 1 95 ? 6.348 1.286 35.220 1.00 75.25 95 HIS A CA 1
ATOM 784 C C . HIS A 1 95 ? 5.825 2.460 34.385 1.00 75.25 95 HIS A C 1
ATOM 786 O O . HIS A 1 95 ? 5.607 2.305 33.176 1.00 75.25 95 HIS A O 1
ATOM 792 N N . PRO A 1 96 ? 5.632 3.641 35.006 1.00 70.62 96 PRO A N 1
ATOM 793 C CA . PRO A 1 96 ? 5.222 4.825 34.270 1.00 70.62 96 PRO A CA 1
ATOM 794 C C . PRO A 1 96 ? 6.278 5.125 33.206 1.00 70.62 96 PRO A C 1
ATOM 796 O O . PRO A 1 96 ? 7.468 5.264 33.500 1.00 70.62 96 PRO A O 1
ATOM 799 N N . ARG A 1 97 ? 5.851 5.181 31.940 1.00 67.75 97 ARG A N 1
ATOM 800 C CA . ARG A 1 97 ? 6.736 5.627 30.863 1.00 67.75 97 ARG A CA 1
ATOM 801 C C . ARG A 1 97 ? 7.069 7.101 31.109 1.00 67.75 97 ARG A C 1
ATOM 803 O O . ARG A 1 97 ? 6.141 7.857 31.388 1.00 67.75 97 ARG A O 1
ATOM 810 N N . PRO A 1 98 ? 8.343 7.514 30.998 1.00 67.94 98 PRO A N 1
ATOM 811 C CA . PRO A 1 98 ? 8.682 8.930 31.052 1.00 67.94 98 PRO A CA 1
ATOM 812 C C . PRO A 1 98 ? 7.935 9.669 29.937 1.00 67.94 98 PRO A C 1
ATOM 814 O O . PRO A 1 98 ? 7.748 9.119 28.844 1.00 67.94 98 PRO A O 1
ATOM 817 N N . ASP A 1 99 ? 7.476 10.884 30.231 1.00 71.12 99 ASP A N 1
ATOM 818 C CA . ASP A 1 99 ? 6.681 11.685 29.306 1.00 71.12 99 ASP A CA 1
ATOM 819 C C . ASP A 1 99 ? 7.414 11.837 27.970 1.00 71.12 99 ASP A C 1
ATOM 821 O O . ASP A 1 99 ? 8.549 12.308 27.894 1.00 71.12 99 ASP A O 1
ATOM 825 N N . ILE A 1 100 ? 6.741 11.454 26.883 1.00 64.88 100 ILE A N 1
ATOM 826 C CA . ILE A 1 100 ? 7.289 11.471 25.514 1.00 64.88 100 ILE A CA 1
ATOM 827 C C . ILE A 1 100 ? 7.819 12.873 25.150 1.00 64.88 100 ILE A C 1
ATOM 829 O O . ILE A 1 100 ? 8.766 13.016 24.377 1.00 64.88 100 ILE A O 1
ATOM 833 N N . LEU A 1 101 ? 7.242 13.915 25.754 1.00 58.56 101 LEU A N 1
ATOM 834 C CA . LEU A 1 101 ? 7.617 15.315 25.566 1.00 58.56 101 LEU A CA 1
ATOM 835 C C . LEU A 1 101 ? 9.023 15.653 26.090 1.00 58.56 101 LEU A C 1
ATOM 837 O O . LEU A 1 101 ? 9.645 16.585 25.582 1.00 58.56 101 LEU A O 1
ATOM 841 N N . GLU A 1 102 ? 9.555 14.901 27.056 1.00 63.97 102 GLU A N 1
ATOM 842 C CA . GLU A 1 102 ? 10.924 15.093 27.548 1.00 63.97 102 GLU A CA 1
ATOM 843 C C . GLU A 1 102 ? 11.963 14.525 26.576 1.00 63.97 102 GLU A C 1
ATOM 845 O O . GLU A 1 102 ? 13.009 15.136 26.363 1.00 63.97 102 GLU A O 1
ATOM 850 N N . GLN A 1 103 ? 11.654 13.404 25.917 1.00 63.19 103 GLN A N 1
ATOM 851 C CA . GLN A 1 103 ? 12.555 12.745 24.961 1.00 63.19 103 GLN A CA 1
ATOM 852 C C . GLN A 1 103 ? 12.695 13.511 23.639 1.00 63.19 103 GLN A C 1
ATOM 854 O O . GLN A 1 103 ? 13.710 13.388 22.957 1.00 63.19 103 GLN A O 1
ATOM 859 N N . VAL A 1 104 ? 11.687 14.310 23.275 1.00 64.00 104 VAL A N 1
ATOM 860 C CA . VAL A 1 104 ? 11.670 15.105 22.033 1.00 64.00 104 VAL A CA 1
ATOM 861 C C . VAL A 1 104 ? 12.195 16.529 22.255 1.00 64.00 104 VAL A C 1
ATOM 863 O O . VAL A 1 104 ? 12.316 17.299 21.301 1.00 64.00 104 VAL A O 1
ATOM 866 N N . ARG A 1 105 ? 12.567 16.905 23.488 1.00 64.81 105 ARG A N 1
ATOM 867 C CA . ARG A 1 105 ? 13.254 18.177 23.728 1.00 64.81 105 ARG A CA 1
ATOM 868 C C . ARG A 1 105 ? 14.628 18.125 23.055 1.00 64.81 105 ARG A C 1
ATOM 870 O O . ARG A 1 105 ? 15.596 17.615 23.609 1.00 64.81 105 ARG A O 1
ATOM 877 N N . LEU A 1 106 ? 14.693 18.671 21.843 1.00 60.38 106 LEU A N 1
ATOM 878 C CA . LEU A 1 106 ? 15.927 18.895 21.105 1.00 60.38 106 LEU A CA 1
ATOM 879 C C . LEU A 1 106 ? 16.855 19.748 21.976 1.00 60.38 106 LEU A C 1
ATOM 881 O O . LEU A 1 106 ? 16.574 20.918 22.235 1.00 60.38 106 LEU A O 1
ATOM 885 N N . VAL A 1 107 ? 17.948 19.157 22.452 1.00 66.44 107 VAL A N 1
ATOM 886 C CA . VAL A 1 107 ? 19.069 19.918 23.005 1.00 66.44 107 VAL A CA 1
ATOM 887 C C . VAL A 1 107 ? 19.686 20.656 21.822 1.00 66.44 107 VAL A C 1
ATOM 889 O O . VAL A 1 107 ? 20.237 20.015 20.931 1.00 66.44 107 VAL A O 1
ATOM 892 N N . GLU A 1 108 ? 19.528 21.979 21.758 1.00 62.66 108 GLU A N 1
ATOM 893 C CA . GLU A 1 108 ? 20.098 22.792 20.681 1.00 62.66 108 GLU A CA 1
ATOM 894 C C . GLU A 1 108 ? 21.630 22.659 20.684 1.00 62.66 108 GLU A C 1
ATOM 896 O O . GLU A 1 108 ? 22.274 23.090 21.643 1.00 62.66 108 GLU A O 1
ATOM 901 N N . PRO A 1 109 ? 22.247 22.073 19.641 1.00 57.06 109 PRO A N 1
ATOM 902 C CA . PRO A 1 109 ? 23.695 22.045 19.552 1.00 57.06 109 PRO A CA 1
ATOM 903 C C . PRO A 1 109 ? 24.194 23.449 19.197 1.00 57.06 109 PRO A C 1
ATOM 905 O O . PRO A 1 109 ? 23.663 24.104 18.295 1.00 57.06 109 PRO A O 1
ATOM 908 N N . GLU A 1 110 ? 25.218 23.910 19.917 1.00 54.03 110 GLU A N 1
ATOM 909 C CA . GLU A 1 110 ? 25.860 25.209 19.726 1.00 54.03 110 GLU A CA 1
ATOM 910 C C . GLU A 1 110 ? 26.170 25.484 18.246 1.00 54.03 110 GLU A C 1
ATOM 912 O O . GLU A 1 110 ? 27.082 24.917 17.639 1.00 54.03 110 GLU A O 1
ATOM 917 N N . LYS A 1 111 ? 25.420 26.420 17.658 1.00 53.91 111 LYS A N 1
ATOM 918 C CA . LYS A 1 111 ? 25.524 26.850 16.253 1.00 53.91 111 LYS A CA 1
ATOM 919 C C . LYS A 1 111 ? 26.829 27.596 15.915 1.00 53.91 111 LYS A C 1
ATOM 921 O O . LYS A 1 111 ? 26.929 28.201 14.852 1.00 53.91 111 LYS A O 1
ATOM 926 N N . SER A 1 112 ? 27.837 27.588 16.783 1.00 54.56 112 SER A N 1
ATOM 927 C CA . SER A 1 112 ? 29.026 28.4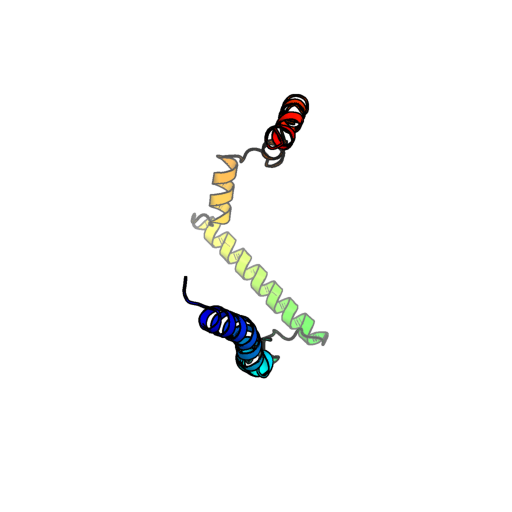45 16.671 1.00 54.56 112 SER A CA 1
ATOM 928 C C . SER A 1 112 ? 30.279 27.735 16.141 1.00 54.56 112 SER A C 1
ATOM 930 O O . SER A 1 112 ? 31.171 28.411 15.622 1.00 54.56 112 SER A O 1
ATOM 932 N N . LEU A 1 113 ? 30.360 26.399 16.201 1.00 54.50 113 LEU A N 1
ATOM 933 C CA . LEU A 1 113 ? 31.587 25.671 15.835 1.00 54.50 113 LEU A CA 1
ATOM 934 C C . LEU A 1 113 ? 31.582 25.141 14.391 1.00 54.50 113 LEU A C 1
ATOM 936 O O . LEU A 1 113 ? 32.579 25.282 13.686 1.00 54.50 113 LEU A O 1
ATOM 940 N N . VAL A 1 114 ? 30.443 24.651 13.894 1.00 55.16 114 VAL A N 1
ATOM 941 C CA . VAL A 1 114 ? 30.341 24.047 12.545 1.00 55.16 114 VAL A CA 1
ATOM 942 C C . VAL A 1 114 ? 30.459 25.091 11.420 1.00 55.16 114 VAL A C 1
ATOM 944 O O . VAL A 1 114 ? 31.018 24.818 10.358 1.00 55.16 114 VAL A O 1
ATOM 947 N N . ALA A 1 115 ? 30.024 26.333 11.662 1.00 53.88 115 ALA A N 1
ATOM 948 C CA . ALA A 1 115 ? 30.114 27.413 10.674 1.00 53.88 115 ALA A CA 1
ATOM 949 C C . ALA A 1 115 ? 31.563 27.848 10.367 1.00 53.88 115 ALA A C 1
ATOM 951 O O . ALA A 1 115 ? 31.825 28.410 9.304 1.00 53.88 115 ALA A O 1
ATOM 952 N N . ARG A 1 116 ? 32.523 27.578 11.266 1.00 54.75 116 ARG A N 1
ATOM 953 C CA . ARG A 1 116 ? 33.939 27.938 11.069 1.00 54.75 116 ARG A CA 1
ATOM 954 C C . ARG A 1 116 ? 34.721 26.913 10.243 1.00 54.75 116 ARG A C 1
ATOM 956 O O . ARG A 1 116 ? 35.753 27.268 9.674 1.00 54.75 116 ARG A O 1
ATOM 963 N N . GLU A 1 117 ? 34.235 25.678 10.139 1.00 56.78 117 GLU A N 1
ATOM 964 C CA . GLU A 1 117 ? 34.907 24.592 9.409 1.00 56.78 117 GLU A CA 1
ATOM 965 C C . GLU A 1 117 ? 34.457 24.485 7.944 1.00 56.78 117 GLU A C 1
ATOM 967 O O . GLU A 1 117 ? 35.279 24.255 7.055 1.00 56.78 117 GLU A O 1
ATOM 972 N N . ALA A 1 118 ? 33.182 24.773 7.656 1.00 56.19 118 ALA A N 1
ATOM 973 C CA . ALA A 1 118 ? 32.623 24.709 6.300 1.00 56.19 118 ALA A CA 1
ATOM 974 C C . ALA A 1 118 ? 33.275 25.697 5.306 1.00 56.19 118 ALA A C 1
ATOM 976 O O . ALA A 1 118 ? 33.327 25.427 4.107 1.00 56.19 118 ALA A O 1
ATOM 977 N N . GLY A 1 119 ? 33.841 26.809 5.791 1.00 52.69 119 GLY A N 1
ATOM 978 C CA . GLY A 1 119 ? 34.534 27.800 4.958 1.00 52.69 119 GLY A CA 1
ATOM 979 C C . GLY A 1 119 ? 35.892 27.349 4.402 1.00 52.69 119 GLY A C 1
ATOM 980 O O . GLY A 1 119 ? 36.448 28.029 3.544 1.00 52.69 119 GLY A O 1
ATOM 981 N N . LYS A 1 120 ? 36.442 26.217 4.865 1.00 59.31 120 LYS A N 1
ATOM 982 C CA . LYS A 1 120 ? 37.769 25.723 4.448 1.00 59.31 120 LYS A CA 1
ATOM 983 C C . LYS A 1 120 ? 37.725 24.548 3.465 1.00 59.31 120 LYS A C 1
ATOM 985 O O . LYS A 1 120 ? 38.720 24.301 2.793 1.00 59.31 120 LYS A O 1
ATOM 990 N N . GLY A 1 121 ? 36.595 23.847 3.346 1.00 54.84 121 GLY A N 1
ATOM 991 C CA . GLY A 1 121 ? 36.511 22.594 2.582 1.00 54.84 121 GLY A CA 1
ATOM 992 C C . GLY A 1 121 ? 36.529 22.760 1.059 1.00 54.84 121 GLY A C 1
ATOM 993 O O . GLY A 1 121 ? 37.156 21.968 0.365 1.00 54.84 121 GLY A O 1
ATOM 994 N N . TRP A 1 122 ? 35.884 23.801 0.523 1.00 58.94 122 TRP A N 1
ATOM 995 C CA . TRP A 1 122 ? 35.732 23.962 -0.933 1.00 58.94 122 TRP A CA 1
ATOM 996 C C . TRP A 1 122 ? 36.865 24.767 -1.594 1.00 58.94 122 TRP A C 1
ATOM 998 O O . TRP A 1 122 ? 37.173 24.566 -2.764 1.00 58.94 122 TRP A O 1
ATOM 1008 N N . LEU A 1 123 ? 37.541 25.633 -0.831 1.00 65.81 123 LEU A N 1
ATOM 1009 C CA . LEU A 1 123 ? 38.661 26.456 -1.313 1.00 65.81 123 LEU A CA 1
ATOM 1010 C C . LEU A 1 123 ? 40.009 25.711 -1.331 1.00 65.81 123 LEU A C 1
ATOM 1012 O O . LEU A 1 123 ? 40.963 26.196 -1.931 1.00 65.81 123 LEU A O 1
ATOM 1016 N N . GLY A 1 124 ? 40.102 24.540 -0.693 1.00 61.41 124 GLY A N 1
ATOM 1017 C CA . GLY A 1 124 ? 41.335 23.747 -0.628 1.00 61.41 124 GLY A CA 1
ATOM 1018 C C . GLY A 1 124 ? 41.649 22.931 -1.886 1.00 61.41 124 GLY A C 1
ATOM 1019 O O . GLY A 1 124 ? 42.786 22.515 -2.056 1.00 61.41 124 GLY A O 1
ATOM 1020 N N . TRP A 1 125 ? 40.674 22.710 -2.774 1.00 53.97 125 TRP A N 1
ATOM 1021 C CA . TRP A 1 125 ? 40.848 21.904 -3.994 1.00 53.97 125 TRP A CA 1
ATOM 1022 C C . TRP A 1 125 ? 41.343 22.718 -5.203 1.00 53.97 125 TRP A C 1
ATOM 1024 O O . TRP A 1 125 ? 41.677 22.151 -6.237 1.00 53.97 125 TRP A O 1
ATOM 1034 N N . LEU A 1 126 ? 41.388 24.050 -5.080 1.00 63.12 126 LEU A N 1
ATOM 1035 C CA . LEU A 1 126 ? 41.747 24.965 -6.170 1.00 63.12 126 LEU A CA 1
ATOM 1036 C C . LEU A 1 126 ? 43.202 25.470 -6.115 1.00 63.12 126 LEU A C 1
ATOM 1038 O O . LEU A 1 126 ? 43.539 26.421 -6.822 1.00 63.12 126 LEU A O 1
ATOM 1042 N N . ARG A 1 127 ? 44.051 24.871 -5.273 1.00 51.75 127 ARG A N 1
ATOM 1043 C CA . ARG A 1 127 ? 45.476 25.197 -5.147 1.00 51.75 127 ARG A CA 1
ATOM 1044 C C . ARG A 1 127 ? 46.341 23.951 -5.258 1.00 51.75 127 ARG A C 1
ATOM 1046 O O . ARG A 1 127 ? 45.936 22.912 -4.700 1.00 51.75 127 ARG A O 1
#

InterPro domains:
  IPR018625 Protein Pet100 [PF09803] (1-75)
  IPR018625 Protein Pet100 [PTHR33968] (1-80)